Protein AF-A0A2S6QM11-F1 (afdb_monomer)

Solvent-accessible surface area (backbone atoms only — not comparable to full-atom values): 9069 Å² total; per-residue (Å²): 139,73,59,58,35,43,34,32,25,62,44,98,94,43,78,42,56,37,58,43,54,54,47,48,81,73,40,80,83,70,37,27,35,36,43,51,45,60,49,43,89,91,73,40,74,46,66,65,57,51,20,29,72,75,70,34,38,31,23,40,21,45,70,51,79,90,48,47,67,58,48,58,34,23,64,40,92,86,63,53,82,81,56,76,87,44,48,38,86,85,56,89,95,54,70,50,42,58,59,87,38,44,28,36,33,37,25,34,58,67,50,73,48,73,42,81,100,50,68,35,40,38,34,34,31,32,58,78,46,76,49,65,37,73,70,59,59,74,63,60,67,64,54,69,45,79,51,102,90,45,76,47,66,58,74,87,130

pLDDT: mean 85.59, std 17.7, range [32.97, 98.56]

Radius of gyration: 15.54 Å; Cα contacts (8 Å, |Δi|>4): 308; chains: 1; bounding box: 32×43×39 Å

Sequence (157 aa):
PRPLLWVLTEGEEGYSVAPFSFTNILSTQPPLVSIAFGLRPGQEQKGTYKALHEKGKGVLHLASEHQKDDILKSGERGSFTLNDDDLVHDVDGFPPRIHDCPVALYCTYYDTIDIKNANTHLVICKIEHIYMNEEFEKETHPLTCVGATGVVTLHSE

Mean predicted aligned error: 6.76 Å

Nearest PDB structures (foldseek):
  3bpk-assembly1_A  TM=8.723E-01  e=1.730E-10  Bacillus cereus ATCC 14579
  3fge-assembly1_A-2  TM=7.654E-01  e=1.243E-08  Shewanella frigidimarina NCIMB 400
  4r82-assembly1_B  TM=8.359E-01  e=3.026E-07  Streptomyces globisporus
  4l82-assembly1_B  TM=7.218E-01  e=2.954E-08  Rickettsia felis URRWXCal2
  4l82-assembly2_D  TM=7.177E-01  e=3.118E-08  Rickettsia felis URRWXCal2

Foldseek 3Di:
DFAKWFKWFQFPVGIATAIFRQKDFDDVVQGKIKGKWAADPPLHGDRRVVRCVPVQKMKIFDADPVCVVQNVQSNDPPSHDDDPVQFDDDDPPHGTDGPRTQKIFIWGWDDWDDDPPGRMIITMIGGPDMDGDPVVVVPDPFPWDQDPVGTDGDDDD

Structure (mmCIF, N/CA/C/O backbone):
data_AF-A0A2S6QM11-F1
#
_entry.id   AF-A0A2S6QM11-F1
#
loop_
_atom_site.group_PDB
_atom_site.id
_atom_site.type_symbol
_atom_site.label_atom_id
_atom_site.label_alt_id
_atom_site.label_comp_id
_atom_site.label_asym_id
_atom_site.label_entity_id
_atom_site.label_seq_id
_atom_site.pdbx_PDB_ins_code
_atom_site.Cartn_x
_atom_site.Cartn_y
_atom_site.Cartn_z
_atom_site.occupancy
_atom_site.B_iso_or_equiv
_atom_site.auth_seq_id
_atom_site.auth_comp_id
_atom_site.auth_asym_id
_atom_site.auth_atom_id
_atom_site.pdbx_PDB_model_num
ATOM 1 N N . PRO A 1 1 ? 13.677 -6.177 12.584 1.00 71.56 1 PRO A N 1
ATOM 2 C CA . PRO A 1 1 ? 13.302 -5.291 11.451 1.00 71.56 1 PRO A CA 1
ATOM 3 C C . PRO A 1 1 ? 11.809 -5.483 11.159 1.00 71.56 1 PRO A C 1
ATOM 5 O O . PRO A 1 1 ? 11.320 -6.584 11.398 1.00 71.56 1 PRO A O 1
ATOM 8 N N . ARG A 1 2 ? 11.083 -4.444 10.727 1.00 81.00 2 ARG A N 1
ATOM 9 C CA . ARG A 1 2 ? 9.674 -4.566 10.307 1.00 81.00 2 ARG A CA 1
ATOM 10 C C . ARG A 1 2 ? 9.608 -4.519 8.778 1.00 81.00 2 ARG A C 1
ATOM 12 O O . ARG A 1 2 ? 10.357 -3.718 8.217 1.00 81.00 2 ARG A O 1
ATOM 19 N N . PRO A 1 3 ? 8.753 -5.320 8.122 1.00 83.62 3 PRO A N 1
ATOM 20 C CA . PRO A 1 3 ? 8.490 -5.138 6.700 1.00 83.62 3 PRO A CA 1
ATOM 21 C C . PRO A 1 3 ? 7.907 -3.739 6.455 1.00 83.62 3 PRO A C 1
ATOM 23 O O . PRO A 1 3 ? 7.266 -3.162 7.338 1.00 83.62 3 PRO A O 1
ATOM 26 N N . LEU A 1 4 ? 8.155 -3.187 5.270 1.00 90.38 4 LEU A N 1
ATOM 27 C CA . LEU A 1 4 ? 7.641 -1.892 4.839 1.00 90.38 4 LEU A CA 1
ATOM 28 C C . LEU A 1 4 ? 6.993 -2.066 3.472 1.00 90.38 4 LEU A C 1
ATOM 30 O O . LEU A 1 4 ? 7.624 -2.589 2.559 1.00 90.38 4 LEU A O 1
ATOM 34 N N . LEU A 1 5 ? 5.748 -1.616 3.353 1.00 95.62 5 LEU A N 1
ATOM 35 C CA . LEU A 1 5 ? 5.058 -1.504 2.076 1.00 95.62 5 LEU A CA 1
ATOM 36 C C . LEU A 1 5 ? 4.969 -0.036 1.689 1.00 95.62 5 LEU A C 1
ATOM 38 O O . LEU A 1 5 ? 4.542 0.796 2.496 1.00 95.62 5 LEU A O 1
ATOM 42 N N . TRP A 1 6 ? 5.362 0.272 0.458 1.00 96.94 6 TRP A N 1
ATOM 43 C CA . TRP A 1 6 ? 5.190 1.594 -0.130 1.00 96.94 6 TRP A CA 1
ATOM 44 C C . TRP A 1 6 ? 3.927 1.581 -0.989 1.00 96.94 6 TRP A C 1
ATOM 46 O O . TRP A 1 6 ? 3.857 0.907 -2.015 1.00 96.94 6 TRP A O 1
ATOM 56 N N . VAL A 1 7 ? 2.870 2.218 -0.493 1.00 97.75 7 VAL A N 1
ATOM 57 C CA . VAL A 1 7 ? 1.504 1.984 -0.972 1.00 97.75 7 VAL A CA 1
ATOM 58 C C . VAL A 1 7 ? 1.061 3.146 -1.836 1.00 97.75 7 VAL A C 1
ATOM 60 O O . VAL A 1 7 ? 0.949 4.265 -1.335 1.00 97.75 7 VAL A O 1
ATOM 63 N N . LEU A 1 8 ? 0.785 2.854 -3.104 1.00 97.88 8 LEU A N 1
ATOM 64 C CA . LEU A 1 8 ? 0.231 3.778 -4.082 1.00 97.88 8 LEU A CA 1
ATOM 65 C C . LEU A 1 8 ? -1.284 3.586 -4.175 1.00 97.88 8 LEU A C 1
ATOM 67 O O . LEU A 1 8 ? -1.784 2.469 -4.316 1.00 97.88 8 LEU A O 1
ATOM 71 N N . THR A 1 9 ? -2.018 4.690 -4.107 1.00 97.12 9 THR A N 1
ATOM 72 C CA . THR A 1 9 ? -3.477 4.733 -4.255 1.00 97.12 9 THR A CA 1
ATOM 73 C C . THR A 1 9 ? -3.895 5.936 -5.087 1.00 97.12 9 THR A C 1
ATOM 75 O O . THR A 1 9 ? -3.196 6.947 -5.110 1.00 97.12 9 THR A O 1
ATOM 78 N N . GLU A 1 10 ? -5.072 5.872 -5.702 1.00 94.56 10 GLU A N 1
ATOM 79 C CA . GLU A 1 10 ? -5.714 7.031 -6.328 1.00 94.56 10 GLU A CA 1
ATOM 80 C C . GLU A 1 10 ? -6.317 7.945 -5.245 1.00 94.56 10 GLU A C 1
ATOM 82 O O . GLU A 1 10 ? -7.321 7.604 -4.618 1.00 94.56 10 GLU A O 1
ATOM 87 N N . GLY A 1 11 ? -5.664 9.077 -4.974 1.00 86.69 11 GLY A N 1
ATOM 88 C CA . GLY A 1 11 ? -6.156 10.126 -4.081 1.00 86.69 11 GLY A CA 1
ATOM 89 C C . GLY A 1 11 ? -7.046 11.146 -4.800 1.00 86.69 11 GLY A C 1
ATOM 90 O O . GLY A 1 11 ? -7.321 11.028 -5.990 1.00 86.69 11 GLY A O 1
ATOM 91 N N . GLU A 1 12 ? -7.486 12.177 -4.074 1.00 84.75 12 GLU A N 1
ATOM 92 C CA . GLU A 1 12 ? -8.382 13.223 -4.606 1.00 84.75 12 GLU A CA 1
ATOM 93 C C . GLU A 1 12 ? -7.755 14.044 -5.749 1.00 84.75 12 GLU A C 1
ATOM 95 O O . GLU A 1 12 ? -8.452 14.435 -6.679 1.00 84.75 12 GLU A O 1
ATOM 100 N N . GLU A 1 13 ? -6.442 14.283 -5.691 1.00 86.00 13 GLU A N 1
ATOM 101 C CA . GLU A 1 13 ? -5.693 15.115 -6.649 1.00 86.00 13 GLU A CA 1
ATOM 102 C C . GLU A 1 13 ? -4.842 14.281 -7.628 1.00 86.00 13 GLU A C 1
ATOM 104 O O . GLU A 1 13 ? -4.013 14.826 -8.351 1.00 86.00 13 GLU A O 1
ATOM 109 N N . GLY A 1 14 ? -5.028 12.957 -7.649 1.00 90.81 14 GLY A N 1
ATOM 110 C CA . GLY A 1 14 ? -4.221 12.021 -8.435 1.00 90.81 14 GLY A CA 1
ATOM 111 C C . GLY A 1 14 ? -3.546 10.957 -7.573 1.00 90.81 14 GLY A C 1
ATOM 112 O O . GLY A 1 14 ? -3.932 10.718 -6.425 1.00 90.81 14 GLY A O 1
ATOM 113 N N . TYR A 1 15 ? -2.544 10.275 -8.127 1.00 94.62 15 TYR A N 1
ATOM 114 C CA . TYR A 1 15 ? -1.863 9.196 -7.415 1.00 94.62 15 TYR A CA 1
ATOM 115 C C . TYR A 1 15 ? -1.055 9.720 -6.227 1.00 94.62 15 TYR A C 1
ATOM 117 O O . TYR A 1 15 ? -0.283 10.669 -6.325 1.00 94.62 15 TYR A O 1
ATOM 125 N N . SER A 1 16 ? -1.233 9.065 -5.085 1.00 93.69 16 SER A N 1
ATOM 126 C CA . SER A 1 16 ? -0.536 9.359 -3.838 1.00 93.69 16 SER A CA 1
ATOM 127 C C . SER A 1 16 ? 0.198 8.107 -3.387 1.00 93.69 16 SER A C 1
ATOM 129 O O . SER A 1 16 ? -0.384 7.020 -3.431 1.00 93.69 16 SER A O 1
ATOM 131 N N . VAL A 1 17 ? 1.412 8.260 -2.862 1.00 95.12 17 VAL A N 1
ATOM 132 C CA . VAL A 1 17 ? 2.176 7.154 -2.283 1.00 95.12 17 VAL A CA 1
ATOM 133 C C . VAL A 1 17 ? 2.620 7.476 -0.859 1.00 95.12 17 VAL A C 1
ATOM 135 O O . VAL A 1 17 ? 2.991 8.609 -0.563 1.00 95.12 17 VAL A O 1
ATOM 138 N N . ALA A 1 18 ? 2.556 6.490 0.038 1.00 95.12 18 ALA A N 1
ATOM 139 C CA . ALA A 1 18 ? 3.039 6.621 1.411 1.00 95.12 18 ALA A CA 1
ATOM 140 C C . ALA A 1 18 ? 3.558 5.281 1.973 1.00 95.12 18 ALA A C 1
ATOM 142 O O . ALA A 1 18 ? 3.061 4.216 1.594 1.00 95.12 18 ALA A O 1
ATOM 143 N N . PRO A 1 19 ? 4.550 5.296 2.883 1.00 95.56 19 PRO A N 1
ATOM 144 C CA . PRO A 1 19 ? 5.106 4.088 3.480 1.00 95.56 19 PRO A CA 1
ATOM 145 C C . PRO A 1 19 ? 4.346 3.623 4.729 1.00 95.56 19 PRO A C 1
ATOM 147 O O . PRO A 1 19 ? 3.987 4.416 5.605 1.00 95.56 19 PRO A O 1
ATOM 150 N N . PHE A 1 20 ? 4.187 2.305 4.869 1.00 95.31 20 PHE A N 1
ATOM 151 C CA . PHE A 1 20 ? 3.532 1.670 6.012 1.00 95.31 20 PHE A CA 1
ATOM 152 C C . PHE A 1 20 ? 4.336 0.473 6.514 1.00 95.31 20 PHE A C 1
ATOM 154 O O . PHE A 1 20 ? 4.592 -0.474 5.778 1.00 95.31 20 PHE A O 1
ATOM 161 N N . SER A 1 21 ? 4.716 0.504 7.796 1.00 92.56 21 SER A N 1
ATOM 162 C CA . SER A 1 21 ? 5.514 -0.564 8.428 1.00 92.56 21 SER A CA 1
ATOM 163 C C . SER A 1 21 ? 4.733 -1.453 9.400 1.00 92.56 21 SER A C 1
ATOM 165 O O . SER A 1 21 ? 5.289 -2.388 9.973 1.00 92.56 21 SER A O 1
ATOM 167 N N . PHE A 1 22 ? 3.447 -1.167 9.621 1.00 93.56 22 PHE A N 1
ATOM 168 C CA . PHE A 1 22 ? 2.552 -2.036 10.390 1.00 93.56 22 PHE A CA 1
ATOM 169 C C . PHE A 1 22 ? 1.788 -2.919 9.414 1.00 93.56 22 PHE A C 1
ATOM 171 O O . PHE A 1 22 ? 0.621 -2.680 9.115 1.00 93.56 22 PHE A O 1
ATOM 178 N N . THR A 1 23 ? 2.501 -3.891 8.858 1.00 95.19 23 THR A N 1
ATOM 179 C CA . THR A 1 23 ? 2.010 -4.736 7.775 1.00 95.19 23 THR A CA 1
ATOM 180 C C . THR A 1 23 ? 2.511 -6.165 7.918 1.00 95.19 23 THR A C 1
ATOM 182 O O . THR A 1 23 ? 3.583 -6.396 8.482 1.00 95.19 23 THR A O 1
ATOM 185 N N . ASN A 1 24 ? 1.709 -7.124 7.454 1.00 93.88 24 ASN A N 1
ATOM 186 C CA . ASN A 1 24 ? 2.084 -8.532 7.381 1.00 93.88 24 ASN A CA 1
ATOM 187 C C . ASN A 1 24 ? 1.173 -9.306 6.416 1.00 93.88 24 ASN A C 1
ATOM 189 O O . ASN A 1 24 ? 0.030 -8.899 6.184 1.00 93.88 24 ASN A O 1
ATOM 193 N N . ILE A 1 25 ? 1.653 -10.445 5.919 1.00 92.06 25 ILE A N 1
ATOM 194 C CA . ILE A 1 25 ? 0.842 -11.436 5.202 1.00 92.06 25 ILE A CA 1
ATOM 195 C C . ILE A 1 25 ? -0.134 -12.075 6.201 1.00 92.06 25 ILE A C 1
ATOM 197 O O . ILE A 1 25 ? 0.248 -12.409 7.323 1.00 92.06 25 ILE A O 1
ATOM 201 N N . LEU A 1 26 ? -1.398 -12.228 5.805 1.00 92.19 26 LEU A N 1
ATOM 202 C CA . LEU A 1 26 ? -2.457 -12.828 6.624 1.00 92.19 26 LEU A CA 1
ATOM 203 C C . LEU A 1 26 ? -2.876 -14.218 6.145 1.00 92.19 26 LEU A C 1
ATOM 205 O O . LEU A 1 26 ? -3.218 -15.067 6.963 1.00 92.19 26 LEU A O 1
ATOM 209 N N . SER A 1 27 ? -2.896 -14.444 4.834 1.00 90.31 27 SER A N 1
ATOM 210 C CA . SER A 1 27 ? -3.325 -15.709 4.237 1.00 90.31 27 SER A CA 1
ATOM 211 C C . SER A 1 27 ? -2.697 -15.880 2.859 1.00 90.31 27 SER A C 1
ATOM 213 O O . SER A 1 27 ? -2.392 -14.892 2.194 1.00 90.31 27 SER A O 1
ATOM 215 N N . THR A 1 28 ? -2.514 -17.126 2.430 1.00 85.75 28 THR A N 1
ATOM 216 C CA . THR A 1 28 ? -2.094 -17.480 1.066 1.00 85.75 28 THR A CA 1
ATOM 217 C C . THR A 1 28 ? -3.274 -17.895 0.186 1.00 85.75 28 THR A C 1
ATOM 219 O O . THR A 1 28 ? -3.180 -17.803 -1.034 1.00 85.75 28 THR A O 1
ATOM 222 N N . GLN A 1 29 ? -4.402 -18.307 0.779 1.00 83.62 29 GLN A N 1
ATOM 223 C CA . GLN A 1 29 ? -5.614 -18.683 0.051 1.00 83.62 29 GLN A CA 1
ATOM 224 C C . GLN A 1 29 ? -6.881 -18.234 0.813 1.00 83.62 29 GLN A C 1
ATOM 226 O O . GLN A 1 29 ? -7.258 -18.869 1.798 1.00 83.62 29 GLN A O 1
ATOM 231 N N . PRO A 1 30 ? -7.553 -17.141 0.393 1.00 92.31 30 PRO A N 1
ATOM 232 C CA . PRO A 1 30 ? -7.096 -16.184 -0.621 1.00 92.31 30 PRO A CA 1
ATOM 233 C C . PRO A 1 30 ? -5.804 -15.466 -0.179 1.00 92.31 30 PRO A C 1
ATOM 235 O O . PRO A 1 30 ? -5.535 -15.406 1.022 1.00 92.31 30 PRO A O 1
ATOM 238 N N . PRO A 1 31 ? -5.000 -14.927 -1.110 1.00 91.00 31 PRO A N 1
ATOM 239 C CA . PRO A 1 31 ? -3.779 -14.201 -0.774 1.00 91.00 31 PRO A CA 1
ATOM 240 C C . PRO A 1 31 ? -4.126 -12.839 -0.155 1.00 91.00 31 PRO A C 1
ATOM 242 O O . PRO A 1 31 ? -4.623 -11.941 -0.835 1.00 91.00 31 PRO A O 1
ATOM 245 N N . LEU A 1 32 ? -3.896 -12.693 1.150 1.00 97.12 32 LEU A N 1
ATOM 246 C CA . LEU A 1 32 ? -4.285 -11.519 1.933 1.00 97.12 32 LEU A CA 1
ATOM 247 C C . LEU A 1 32 ? -3.078 -10.876 2.612 1.00 97.12 32 LEU A C 1
ATOM 249 O O . LEU A 1 32 ? -2.245 -11.560 3.210 1.00 97.12 32 LEU A O 1
ATOM 253 N N . VAL A 1 33 ? -3.050 -9.547 2.608 1.00 96.94 33 VAL A N 1
ATOM 254 C CA . VAL A 1 33 ? -2.073 -8.714 3.314 1.00 96.94 33 VAL A CA 1
ATOM 255 C C . VAL A 1 33 ? -2.797 -7.702 4.191 1.00 96.94 33 VAL A C 1
ATOM 257 O O . VAL A 1 33 ? -3.862 -7.197 3.845 1.00 96.94 33 VAL A O 1
ATOM 260 N N . SER A 1 34 ? -2.222 -7.417 5.351 1.00 97.19 34 SER A N 1
ATOM 261 C CA . SER A 1 34 ? -2.736 -6.423 6.288 1.00 97.19 34 SER A CA 1
ATOM 262 C C . SER A 1 34 ? -1.905 -5.154 6.285 1.00 97.19 34 SER A C 1
ATOM 264 O O . SER A 1 34 ? -0.680 -5.209 6.166 1.00 97.19 34 SER A O 1
ATOM 266 N N . ILE A 1 35 ? -2.565 -4.016 6.482 1.00 97.88 35 ILE A N 1
ATOM 267 C CA . ILE A 1 35 ? -1.933 -2.723 6.735 1.00 97.88 35 ILE A CA 1
ATOM 268 C C . ILE A 1 35 ? -2.715 -2.024 7.845 1.00 97.88 35 ILE A C 1
ATOM 270 O O . ILE A 1 35 ? -3.914 -1.784 7.719 1.00 97.88 35 ILE A O 1
ATOM 274 N N . ALA A 1 36 ? -2.042 -1.689 8.942 1.00 95.94 36 ALA A N 1
ATOM 275 C CA . ALA A 1 36 ? -2.650 -0.940 10.031 1.00 95.94 36 ALA A CA 1
ATOM 276 C C . ALA A 1 36 ? -2.423 0.566 9.848 1.00 95.94 36 ALA A C 1
ATOM 278 O O . ALA A 1 36 ? -1.288 1.053 9.807 1.00 95.94 36 ALA A O 1
ATOM 279 N N . PHE A 1 37 ? -3.518 1.317 9.787 1.00 95.25 37 PHE A N 1
ATOM 280 C CA . PHE A 1 37 ? -3.523 2.766 9.650 1.00 95.25 37 PHE A CA 1
ATOM 281 C C . PHE A 1 37 ? -3.828 3.419 10.993 1.00 95.25 37 PHE A C 1
ATOM 283 O O . PHE A 1 37 ? -4.956 3.369 11.479 1.00 95.25 37 PHE 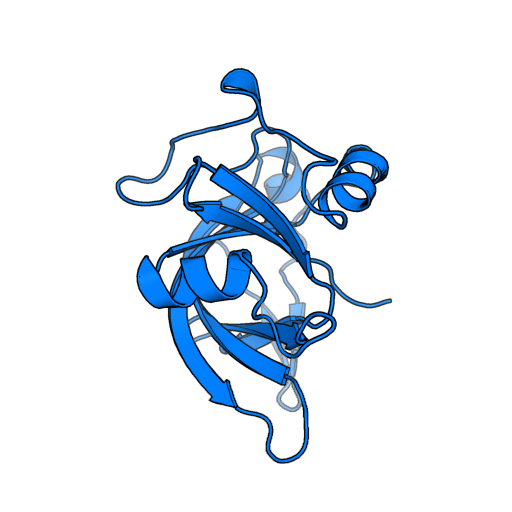A O 1
ATOM 290 N N . GLY A 1 38 ? -2.823 4.067 11.580 1.00 90.75 38 GLY A N 1
ATOM 291 C CA . GLY A 1 38 ? -3.042 4.984 12.696 1.00 90.75 38 GLY A CA 1
ATOM 292 C C . GLY A 1 38 ? -3.709 6.284 12.235 1.00 90.75 38 GLY A C 1
ATOM 293 O O . GLY A 1 38 ? -3.426 6.769 11.132 1.00 90.75 38 GLY A O 1
ATOM 294 N N . LEU A 1 39 ? -4.552 6.865 13.090 1.00 85.00 39 LEU A N 1
ATOM 295 C CA . LEU A 1 39 ? -5.122 8.194 12.858 1.00 85.00 39 LEU A CA 1
ATOM 296 C C . LEU A 1 39 ? -4.055 9.290 12.976 1.00 85.00 39 LEU A C 1
ATOM 298 O O . LEU A 1 39 ? -3.089 9.183 13.735 1.00 85.00 39 LEU A O 1
ATOM 302 N N . ARG A 1 40 ? -4.250 10.370 12.223 1.00 80.12 40 ARG A N 1
ATOM 303 C CA . ARG A 1 40 ? -3.487 11.614 12.358 1.00 80.12 40 ARG A CA 1
ATOM 304 C C . ARG A 1 40 ? -3.962 12.413 13.586 1.00 80.12 40 ARG A C 1
ATOM 306 O O . ARG A 1 40 ? -5.018 12.105 14.155 1.00 80.12 40 ARG A O 1
ATOM 313 N N . PRO A 1 41 ? -3.212 13.452 14.011 1.00 77.12 41 PRO A N 1
ATOM 314 C CA . PRO A 1 41 ? -3.693 14.399 15.015 1.00 77.12 41 PRO A CA 1
ATOM 315 C C . PRO A 1 41 ? -5.100 14.907 14.673 1.00 77.12 41 PRO A C 1
ATOM 317 O O . PRO A 1 41 ? -5.400 15.177 13.515 1.00 77.12 41 PRO A O 1
ATOM 320 N N . GLY A 1 42 ? -5.977 14.997 15.675 1.00 79.62 42 GLY A N 1
ATOM 321 C CA . GLY A 1 42 ? -7.374 15.392 15.459 1.00 79.62 42 GLY A CA 1
ATOM 322 C C . GLY A 1 42 ? -8.294 14.285 14.926 1.00 79.62 42 GLY A C 1
ATOM 323 O O . GLY A 1 42 ? -9.390 14.599 14.484 1.00 79.62 42 GLY A O 1
ATOM 324 N N . GLN A 1 43 ? -7.881 13.010 14.993 1.00 79.19 43 GLN A N 1
ATOM 325 C CA . GLN A 1 43 ? -8.666 11.844 14.539 1.00 79.19 43 GLN A CA 1
ATOM 326 C C . GLN A 1 43 ? -8.881 11.780 13.013 1.00 79.19 43 GLN A C 1
ATOM 328 O O . GLN A 1 43 ? -9.748 11.053 12.535 1.00 79.19 43 GLN A O 1
ATOM 333 N N . GLU A 1 44 ? -8.078 12.503 12.227 1.00 86.75 44 GLU A N 1
ATOM 334 C CA . GLU A 1 44 ? -8.167 12.463 10.764 1.00 86.75 44 GLU A CA 1
ATOM 335 C C . GLU A 1 44 ? -7.641 11.116 10.226 1.00 86.75 44 GLU A C 1
ATOM 337 O O . GLU A 1 44 ? -6.551 10.650 10.576 1.00 86.75 44 GLU A O 1
ATOM 342 N N . GLN A 1 45 ? -8.409 10.489 9.335 1.00 89.31 45 GLN A N 1
ATOM 343 C CA . GLN A 1 45 ? -7.984 9.291 8.613 1.00 89.31 45 GLN A CA 1
ATOM 344 C C . GLN A 1 45 ? -6.874 9.612 7.602 1.00 89.31 45 GLN A C 1
ATOM 346 O O . GLN A 1 45 ? -6.865 10.666 6.964 1.00 89.31 45 GLN A O 1
ATOM 351 N N . LYS A 1 46 ? -5.941 8.674 7.409 1.00 90.50 46 LYS A N 1
ATOM 352 C CA . LYS A 1 46 ? -4.901 8.805 6.379 1.00 90.50 46 LYS A CA 1
ATOM 353 C C . LYS A 1 46 ? -5.516 8.745 4.975 1.00 90.50 46 LYS A C 1
ATOM 355 O O . LYS A 1 46 ? -6.412 7.945 4.734 1.00 90.50 46 LYS A O 1
ATOM 360 N N . GLY A 1 47 ? -4.980 9.535 4.040 1.00 92.88 47 GLY A N 1
ATOM 361 C CA . GLY A 1 47 ? -5.449 9.564 2.646 1.00 92.88 47 GLY A CA 1
ATOM 362 C C . GLY A 1 47 ? -5.436 8.186 1.979 1.00 92.88 47 GLY A C 1
ATOM 363 O O . GLY A 1 47 ? -6.437 7.789 1.402 1.00 92.88 47 GLY A O 1
ATOM 364 N N . THR A 1 48 ? -4.365 7.408 2.172 1.00 95.19 48 THR A N 1
ATOM 365 C CA . THR A 1 48 ? -4.257 6.033 1.654 1.00 95.19 48 THR A CA 1
ATOM 366 C C . THR A 1 48 ? -5.364 5.115 2.176 1.00 95.19 48 THR A C 1
ATOM 368 O O . THR A 1 48 ? -5.886 4.302 1.424 1.00 95.19 48 THR A O 1
ATOM 371 N N . TYR A 1 49 ? -5.759 5.261 3.448 1.00 95.56 49 TYR A N 1
ATOM 372 C CA . TYR A 1 49 ? -6.875 4.496 4.014 1.00 95.56 49 TYR A CA 1
ATOM 373 C C . TYR A 1 49 ? -8.190 4.861 3.317 1.00 95.56 49 TYR A C 1
ATOM 375 O O . TYR A 1 49 ? -8.906 3.971 2.869 1.00 95.56 49 TYR A O 1
ATOM 383 N N . LYS A 1 50 ? -8.481 6.164 3.191 1.00 95.12 50 LYS A N 1
ATOM 384 C CA . LYS A 1 50 ? -9.700 6.644 2.525 1.00 95.12 50 LYS A CA 1
ATOM 385 C C . LYS A 1 50 ? -9.763 6.157 1.081 1.00 95.12 50 LYS A C 1
ATOM 387 O O . LYS A 1 50 ? -10.762 5.578 0.684 1.00 95.12 50 LYS A O 1
ATOM 392 N N . ALA A 1 51 ? -8.663 6.295 0.343 1.00 96.19 51 ALA A N 1
ATOM 393 C CA . ALA A 1 51 ? -8.571 5.853 -1.041 1.00 96.19 51 ALA A CA 1
ATOM 394 C C . ALA A 1 51 ? -8.798 4.341 -1.184 1.00 96.19 51 ALA A C 1
ATOM 396 O O . ALA A 1 51 ? -9.594 3.924 -2.020 1.00 96.19 51 ALA A O 1
ATOM 397 N N . LEU A 1 52 ? -8.178 3.509 -0.338 1.00 97.12 52 LEU A N 1
ATOM 398 C CA . LEU A 1 52 ? -8.433 2.063 -0.348 1.00 97.12 52 LEU A CA 1
ATOM 399 C C . LEU A 1 52 ? -9.897 1.740 -0.038 1.00 97.12 52 LEU A C 1
ATOM 401 O O . LEU A 1 52 ? -10.470 0.875 -0.690 1.00 97.12 52 LEU A O 1
ATOM 405 N N . HIS A 1 53 ? -10.503 2.428 0.928 1.00 94.94 53 HIS A N 1
ATOM 406 C CA . HIS A 1 53 ? -11.889 2.191 1.321 1.00 94.94 53 HIS A CA 1
ATOM 407 C C . HIS A 1 53 ? -12.898 2.637 0.248 1.00 94.94 53 HIS A C 1
ATOM 409 O O . HIS A 1 53 ? -13.868 1.935 -0.014 1.00 94.94 53 HIS A O 1
ATOM 415 N N . GLU A 1 54 ? -12.665 3.785 -0.391 1.00 95.62 54 GLU A N 1
ATOM 416 C CA . GLU A 1 54 ? -13.589 4.397 -1.353 1.00 95.62 54 GLU A CA 1
ATOM 417 C C . GLU A 1 54 ? -13.405 3.867 -2.780 1.00 95.62 54 GLU A C 1
ATOM 419 O O . GLU A 1 54 ? -14.382 3.605 -3.479 1.00 95.62 54 GLU A O 1
ATOM 424 N N . LYS A 1 55 ? -12.153 3.712 -3.228 1.00 96.50 55 LYS A N 1
ATOM 425 C CA . LYS A 1 55 ? -11.806 3.269 -4.590 1.00 96.50 55 LYS A CA 1
ATOM 426 C C . LYS A 1 55 ? -11.603 1.761 -4.679 1.00 96.50 55 LYS A C 1
ATOM 428 O O . LYS A 1 55 ? -11.643 1.194 -5.768 1.00 96.50 55 LYS A O 1
ATOM 433 N N . GLY A 1 56 ? -11.360 1.103 -3.547 1.00 97.31 56 GLY A N 1
ATOM 434 C CA . GLY A 1 56 ? -11.252 -0.348 -3.468 1.00 97.31 56 GLY A CA 1
ATOM 435 C C . GLY A 1 56 ? -9.980 -0.935 -4.075 1.00 97.31 56 GLY A C 1
ATOM 436 O O . GLY A 1 56 ? -9.894 -2.157 -4.153 1.00 97.31 56 GLY A O 1
ATOM 437 N N . LYS A 1 57 ? -9.010 -0.122 -4.518 1.00 98.12 57 LYS A N 1
ATOM 438 C CA . LYS A 1 57 ? -7.784 -0.588 -5.189 1.00 98.12 57 LYS A CA 1
ATOM 439 C C . LYS A 1 57 ? -6.546 0.193 -4.763 1.00 98.12 57 LYS A C 1
ATOM 441 O O . LYS A 1 57 ? -6.615 1.388 -4.484 1.00 98.12 57 LYS A O 1
ATOM 446 N N . GLY A 1 58 ? -5.406 -0.488 -4.762 1.00 98.25 58 GLY A N 1
ATOM 447 C CA . GLY A 1 58 ? -4.091 0.100 -4.528 1.00 98.25 58 GLY A CA 1
ATOM 448 C C . GLY A 1 58 ? -2.972 -0.843 -4.954 1.00 98.25 58 GLY A C 1
ATOM 449 O O . GLY A 1 58 ? -3.204 -2.035 -5.155 1.00 98.25 58 GLY A O 1
ATOM 450 N N . VAL A 1 59 ? -1.760 -0.307 -5.075 1.00 98.56 59 VAL A N 1
ATOM 451 C CA . VAL A 1 59 ? -0.560 -1.077 -5.420 1.00 98.56 59 VAL A CA 1
ATOM 452 C C . VAL A 1 59 ? 0.452 -0.962 -4.287 1.00 98.56 59 VAL A C 1
ATOM 454 O O . VAL A 1 59 ? 0.814 0.135 -3.862 1.00 98.56 59 VAL A O 1
ATOM 457 N N . LEU A 1 60 ? 0.867 -2.102 -3.741 1.00 97.88 60 LEU A N 1
ATOM 458 C CA . LEU A 1 60 ? 1.723 -2.190 -2.563 1.00 97.88 60 LEU A CA 1
ATOM 459 C C . LEU A 1 60 ? 3.101 -2.656 -3.025 1.00 97.88 60 LEU A C 1
ATOM 461 O O . LEU A 1 60 ? 3.231 -3.759 -3.551 1.00 97.88 60 LEU A O 1
ATOM 465 N N . HIS A 1 61 ? 4.124 -1.838 -2.817 1.00 96.81 61 HIS A N 1
ATOM 466 C CA . HIS A 1 61 ? 5.458 -2.112 -3.337 1.00 96.81 61 HIS A CA 1
ATOM 467 C C . HIS A 1 61 ? 6.404 -2.596 -2.244 1.00 96.81 61 HIS A C 1
ATOM 469 O O . HIS A 1 61 ? 6.399 -2.063 -1.126 1.00 96.81 61 HIS A O 1
ATOM 475 N N . LEU A 1 62 ? 7.258 -3.558 -2.600 1.00 91.94 62 LEU A N 1
ATOM 476 C CA . LEU A 1 62 ? 8.519 -3.786 -1.900 1.00 91.94 62 LEU A CA 1
ATOM 477 C C . LEU A 1 62 ? 9.571 -2.970 -2.639 1.00 91.94 62 LEU A C 1
ATOM 479 O O . LEU A 1 62 ? 9.870 -3.246 -3.796 1.00 91.94 62 LEU A O 1
ATOM 483 N N . ALA A 1 63 ? 10.067 -1.932 -1.980 1.00 87.81 63 ALA A N 1
ATOM 484 C CA . ALA A 1 63 ? 11.015 -0.995 -2.556 1.00 87.81 63 ALA A CA 1
ATOM 485 C C . ALA A 1 63 ? 12.466 -1.407 -2.264 1.00 87.81 63 ALA A C 1
ATOM 487 O O . ALA A 1 63 ? 12.745 -2.101 -1.282 1.00 87.81 63 ALA A O 1
ATOM 488 N N . SER A 1 64 ? 13.386 -0.936 -3.100 1.00 86.00 64 SER A N 1
ATOM 489 C CA . SER A 1 64 ? 14.825 -1.178 -2.960 1.00 86.00 64 SER A CA 1
ATOM 490 C C . SER A 1 64 ? 15.512 -0.101 -2.116 1.00 86.00 64 SER A C 1
ATOM 492 O O . SER A 1 64 ? 14.991 0.999 -1.936 1.00 86.00 64 SER A O 1
ATOM 494 N N . GLU A 1 65 ? 16.723 -0.385 -1.619 1.00 84.00 65 GLU A N 1
ATOM 495 C CA . GLU A 1 65 ? 17.477 0.544 -0.758 1.00 84.00 65 GLU A CA 1
ATOM 496 C C . GLU A 1 65 ? 17.717 1.915 -1.411 1.00 84.00 65 GLU A C 1
ATOM 498 O O . GLU A 1 65 ? 17.658 2.938 -0.730 1.00 84.00 65 GLU A O 1
ATOM 503 N N . HIS A 1 66 ? 17.915 1.959 -2.731 1.00 86.56 66 HIS A N 1
ATOM 504 C CA . HIS A 1 66 ? 18.128 3.212 -3.457 1.00 86.56 66 HIS A CA 1
ATOM 505 C C . HIS A 1 66 ? 16.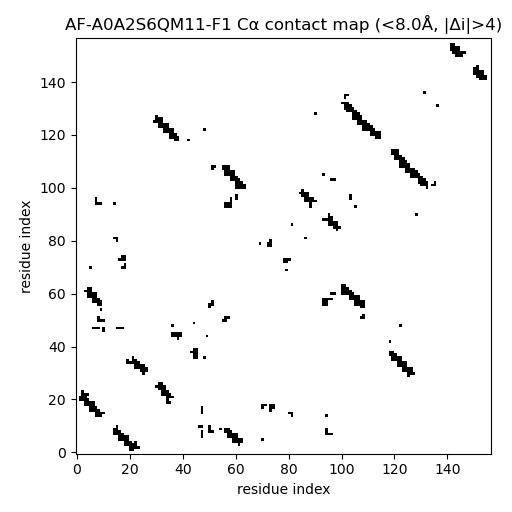914 4.163 -3.406 1.00 86.56 66 HIS A C 1
ATOM 507 O O . HIS A 1 66 ? 17.090 5.366 -3.554 1.00 86.56 66 HIS A O 1
ATOM 513 N N . GLN A 1 67 ? 15.705 3.655 -3.126 1.00 89.69 67 GLN A N 1
ATOM 514 C CA . GLN A 1 67 ? 14.470 4.448 -3.013 1.00 89.69 67 GLN A CA 1
ATOM 515 C C . GLN A 1 67 ? 14.242 4.986 -1.587 1.00 89.69 67 GLN A C 1
ATOM 517 O O . GLN A 1 67 ? 13.221 5.611 -1.303 1.00 89.69 67 GLN A O 1
ATOM 522 N N . LYS A 1 68 ? 15.172 4.743 -0.651 1.00 89.00 68 LYS A N 1
ATOM 523 C CA . LYS A 1 68 ? 15.022 5.083 0.774 1.00 89.00 68 LYS A CA 1
ATOM 524 C C . LYS A 1 68 ? 14.660 6.547 1.019 1.00 89.00 68 LYS A C 1
ATOM 526 O O . LYS A 1 68 ? 13.800 6.819 1.855 1.00 89.00 68 LYS A O 1
ATOM 531 N N . ASP A 1 69 ? 15.309 7.480 0.332 1.00 90.69 69 ASP A N 1
ATOM 532 C CA . ASP A 1 69 ? 15.078 8.908 0.566 1.00 90.69 69 ASP A CA 1
ATOM 533 C C . ASP A 1 69 ? 13.676 9.335 0.112 1.00 90.69 69 ASP A C 1
ATOM 535 O O . ASP A 1 69 ? 13.023 10.137 0.780 1.00 90.69 69 ASP A O 1
ATOM 539 N N . ASP A 1 70 ? 13.167 8.738 -0.960 1.00 93.12 70 ASP A N 1
ATOM 540 C CA . ASP A 1 70 ? 11.829 9.004 -1.493 1.00 93.12 70 ASP A CA 1
ATOM 541 C C . ASP A 1 70 ? 10.735 8.356 -0.640 1.00 93.12 70 ASP A C 1
ATOM 543 O O . ASP A 1 70 ? 9.710 8.974 -0.330 1.00 93.12 70 ASP A O 1
ATOM 547 N N . ILE A 1 71 ? 10.999 7.153 -0.128 1.00 91.50 71 ILE A N 1
ATOM 548 C CA . ILE A 1 71 ? 10.175 6.508 0.900 1.00 91.50 71 ILE A CA 1
ATOM 549 C C . ILE A 1 71 ? 10.072 7.411 2.135 1.00 91.50 71 ILE A C 1
ATOM 551 O O . ILE A 1 71 ? 8.978 7.612 2.660 1.00 91.50 71 ILE A O 1
ATOM 555 N N . LEU A 1 72 ? 11.183 7.987 2.605 1.00 90.19 72 LEU A N 1
ATOM 556 C CA . LEU A 1 72 ? 11.168 8.880 3.767 1.00 90.19 72 LEU A CA 1
ATOM 557 C C . LEU A 1 72 ? 10.371 10.162 3.493 1.00 90.19 72 LEU A C 1
ATOM 559 O O . LEU A 1 72 ? 9.526 10.527 4.312 1.00 90.19 72 LEU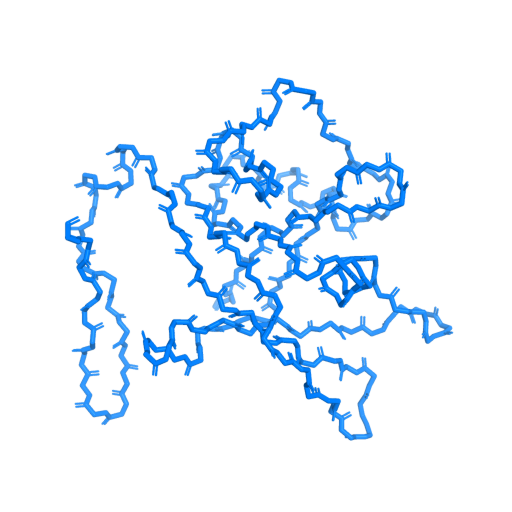 A O 1
ATOM 563 N N . LYS A 1 73 ? 10.583 10.808 2.340 1.00 92.25 73 LYS A N 1
ATOM 564 C CA . LYS A 1 73 ? 9.846 12.021 1.937 1.00 92.25 73 LYS A CA 1
ATOM 565 C C . LYS A 1 73 ? 8.345 11.769 1.806 1.00 92.25 73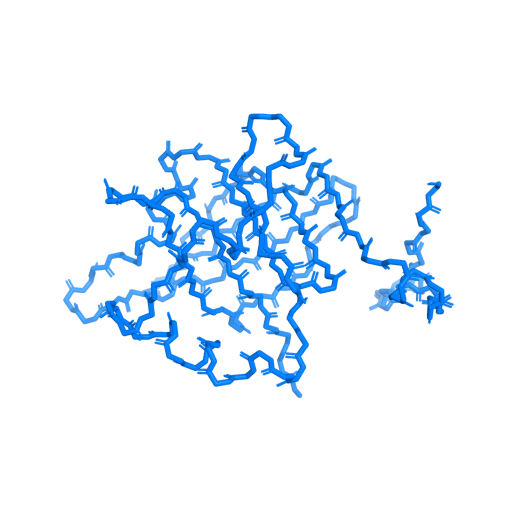 LYS A C 1
ATOM 567 O O . LYS A 1 73 ? 7.546 12.561 2.294 1.00 92.25 73 LYS A O 1
ATOM 572 N N . SER A 1 74 ? 7.948 10.644 1.212 1.00 91.94 74 SER A N 1
ATOM 573 C CA . SER A 1 74 ? 6.533 10.288 1.013 1.00 91.94 74 SER A CA 1
ATOM 574 C C . SER A 1 74 ? 5.775 9.960 2.308 1.00 91.94 74 SER A C 1
ATOM 576 O O . SER A 1 74 ? 4.547 9.873 2.312 1.00 91.94 74 SER A O 1
ATOM 578 N N . GLY A 1 75 ? 6.474 9.824 3.440 1.00 87.62 75 GLY A N 1
ATOM 579 C CA . GLY A 1 75 ? 5.854 9.751 4.766 1.00 87.62 75 GLY A CA 1
ATOM 580 C C . GLY A 1 75 ? 5.191 11.057 5.218 1.00 87.62 75 GLY A C 1
ATOM 581 O O . GLY A 1 75 ? 4.295 11.025 6.069 1.00 87.62 75 GLY A O 1
ATOM 582 N N . GLU A 1 76 ? 5.600 12.190 4.647 1.00 85.75 76 GLU A N 1
ATOM 583 C CA . GLU A 1 76 ? 5.075 13.516 4.951 1.00 85.75 76 GLU A CA 1
ATOM 584 C C . GLU A 1 76 ? 4.152 14.012 3.826 1.00 85.75 76 GLU A C 1
ATOM 586 O O . GLU A 1 76 ? 4.451 13.915 2.636 1.00 85.75 76 GLU A O 1
ATOM 591 N N . ARG A 1 77 ? 2.978 14.532 4.205 1.00 79.25 77 ARG A N 1
ATOM 592 C CA . ARG A 1 77 ? 1.950 14.954 3.245 1.00 79.25 77 ARG A CA 1
ATOM 593 C C . ARG A 1 77 ? 2.469 16.119 2.398 1.00 79.25 77 ARG A C 1
ATOM 595 O O . ARG A 1 77 ? 2.761 17.1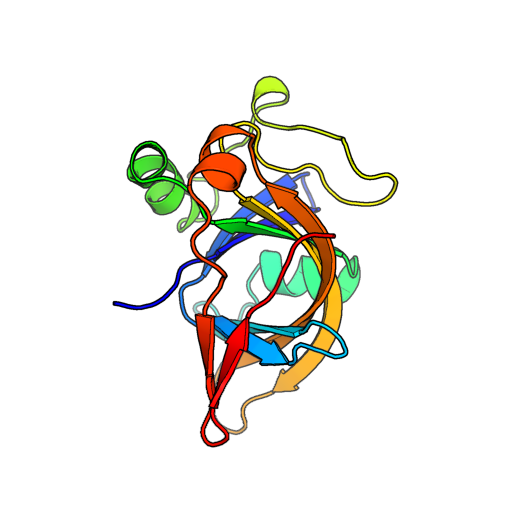74 2.943 1.00 79.25 77 ARG A O 1
ATOM 602 N N . GLY A 1 78 ? 2.477 15.941 1.078 1.00 80.56 78 GLY A N 1
ATOM 603 C CA . GLY A 1 78 ? 2.872 16.977 0.117 1.00 80.56 78 GLY A CA 1
ATOM 604 C C . GLY A 1 78 ? 4.384 17.118 -0.086 1.00 80.56 78 GLY A C 1
ATOM 605 O O . GLY A 1 78 ? 4.797 17.912 -0.922 1.00 80.56 78 GLY A O 1
ATOM 606 N N . SER A 1 79 ? 5.206 16.340 0.624 1.00 81.12 79 SER A N 1
ATOM 607 C CA . SER A 1 79 ? 6.674 16.384 0.510 1.00 81.12 79 SER A CA 1
ATOM 608 C C . SER A 1 79 ? 7.231 15.476 -0.595 1.00 81.12 79 SER A C 1
ATOM 610 O O . SER A 1 79 ? 8.440 15.439 -0.817 1.00 81.12 79 SER A O 1
ATOM 612 N N . PHE A 1 80 ? 6.365 14.728 -1.283 1.00 86.25 80 PHE A N 1
ATOM 613 C CA . PHE A 1 80 ? 6.727 13.822 -2.368 1.00 86.25 80 PHE A CA 1
ATOM 614 C C . PHE A 1 80 ? 5.663 13.859 -3.465 1.00 86.25 80 PHE A C 1
ATOM 616 O O . PHE A 1 80 ? 4.469 13.918 -3.170 1.00 86.25 80 PHE A O 1
ATOM 623 N N . THR A 1 81 ? 6.096 13.847 -4.723 1.00 86.44 81 THR A N 1
ATOM 624 C CA . THR A 1 81 ? 5.233 13.850 -5.911 1.00 86.44 81 THR A CA 1
ATOM 625 C C . THR A 1 81 ? 5.781 12.829 -6.896 1.00 86.44 81 THR A C 1
ATOM 627 O O . THR A 1 81 ? 6.995 12.733 -7.051 1.00 86.44 81 THR A O 1
ATOM 630 N N . LEU A 1 82 ? 4.885 12.071 -7.521 1.00 88.75 82 LEU A N 1
ATOM 631 C CA . LEU A 1 82 ? 5.207 11.156 -8.613 1.00 88.75 82 LEU A CA 1
ATOM 632 C C . LEU A 1 82 ? 5.000 11.893 -9.936 1.00 88.75 82 LEU A C 1
ATOM 634 O O . LEU A 1 82 ? 3.993 12.584 -10.095 1.00 88.75 82 LEU A O 1
ATOM 638 N N . ASN A 1 83 ? 5.938 11.742 -10.861 1.00 90.19 83 ASN A N 1
ATOM 639 C CA . ASN A 1 83 ? 5.800 12.194 -12.240 1.00 90.19 83 ASN A CA 1
ATOM 640 C C . ASN A 1 83 ? 5.264 11.049 -13.106 1.00 90.19 83 ASN A C 1
ATOM 642 O O . ASN A 1 83 ? 5.329 9.885 -12.717 1.00 90.19 83 ASN A O 1
ATOM 646 N N . ASP A 1 84 ? 4.784 11.367 -14.307 1.00 88.69 84 ASP A N 1
ATOM 647 C CA . ASP A 1 84 ? 4.274 10.349 -15.235 1.00 88.69 84 ASP A CA 1
ATOM 648 C C . ASP A 1 84 ? 5.349 9.311 -15.609 1.00 88.6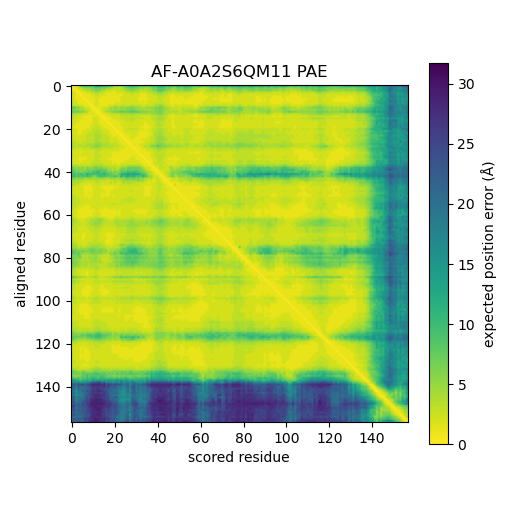9 84 ASP A C 1
ATOM 650 O O . ASP A 1 84 ? 5.039 8.129 -15.729 1.00 88.69 84 ASP A O 1
ATOM 654 N N . ASP A 1 85 ? 6.618 9.727 -15.704 1.00 92.56 85 ASP A N 1
ATOM 655 C CA . ASP A 1 85 ? 7.753 8.835 -15.988 1.00 92.56 85 ASP A CA 1
ATOM 656 C C . ASP A 1 85 ? 8.056 7.854 -14.834 1.00 92.56 85 ASP A C 1
ATOM 658 O O . ASP A 1 85 ? 8.697 6.826 -15.050 1.00 92.56 85 ASP A O 1
ATOM 662 N N . ASP A 1 86 ? 7.572 8.133 -13.617 1.00 94.00 86 ASP A N 1
ATOM 663 C CA . ASP A 1 86 ? 7.746 7.258 -12.451 1.00 94.00 86 ASP A CA 1
ATOM 664 C C . ASP A 1 86 ? 6.715 6.113 -12.426 1.00 94.00 86 ASP A C 1
ATOM 666 O O . ASP A 1 86 ? 6.787 5.228 -11.566 1.00 94.00 86 ASP A O 1
ATOM 670 N N . LEU A 1 87 ? 5.728 6.130 -13.331 1.00 96.88 87 LEU A N 1
ATOM 671 C CA . LEU A 1 87 ? 4.532 5.294 -13.279 1.00 96.88 87 LEU A CA 1
ATOM 672 C C . LEU A 1 87 ? 4.436 4.338 -14.468 1.00 96.88 87 LEU A C 1
ATOM 674 O O . LEU A 1 87 ? 4.634 4.706 -15.622 1.00 96.88 87 LEU A O 1
ATOM 678 N N . VAL A 1 88 ? 4.047 3.093 -14.187 1.00 97.69 88 VAL A N 1
ATOM 679 C CA . VAL A 1 88 ? 3.817 2.069 -15.212 1.00 97.69 88 VAL A CA 1
ATOM 680 C C . VAL A 1 88 ? 2.404 1.512 -15.092 1.00 97.69 88 VAL A C 1
ATOM 682 O O . VAL A 1 88 ? 2.020 0.979 -14.050 1.00 97.69 88 VAL A O 1
ATOM 685 N N . HIS A 1 89 ? 1.643 1.622 -16.181 1.00 96.94 89 HIS A N 1
ATOM 686 C CA . HIS A 1 89 ? 0.299 1.066 -16.331 1.00 96.94 89 HIS A CA 1
ATOM 687 C C . HIS A 1 89 ? 0.355 -0.264 -17.086 1.00 96.94 89 HIS A C 1
ATOM 689 O O . HIS A 1 89 ? 0.297 -0.295 -18.313 1.00 96.94 89 HIS A O 1
ATOM 695 N N . ASP A 1 90 ? 0.486 -1.360 -16.351 1.00 94.75 90 ASP A N 1
ATOM 696 C CA . ASP A 1 90 ? 0.648 -2.717 -16.887 1.00 94.75 90 ASP A CA 1
ATOM 697 C C . ASP A 1 90 ? -0.485 -3.683 -16.496 1.00 94.75 90 ASP A C 1
ATOM 699 O O . ASP A 1 90 ? -0.608 -4.747 -17.102 1.00 94.75 90 ASP A O 1
ATOM 703 N N . VAL A 1 91 ? -1.348 -3.314 -15.540 1.00 96.19 91 VAL A N 1
ATOM 704 C CA . VAL A 1 91 ? -2.530 -4.098 -15.146 1.00 96.19 91 VAL A CA 1
ATOM 705 C C . VAL A 1 91 ? -3.808 -3.283 -15.332 1.00 96.19 91 VAL A C 1
ATOM 707 O O . VAL A 1 91 ? -4.060 -2.300 -14.630 1.00 96.19 91 VAL A O 1
ATOM 710 N N . ASP A 1 92 ? -4.657 -3.736 -16.255 1.00 95.56 92 ASP A N 1
ATOM 711 C CA . ASP A 1 92 ? -5.910 -3.063 -16.589 1.00 95.56 92 ASP A CA 1
ATOM 712 C C . ASP A 1 92 ? -6.839 -2.910 -15.378 1.00 95.56 92 ASP A C 1
ATOM 714 O O . ASP A 1 92 ? -7.140 -3.845 -14.630 1.00 95.56 92 ASP A O 1
ATOM 718 N N . GLY A 1 93 ? -7.342 -1.689 -15.204 1.00 95.31 93 GLY A N 1
ATOM 719 C CA . GLY A 1 93 ? -8.272 -1.346 -14.136 1.00 95.31 93 GLY A CA 1
ATOM 720 C C . GLY A 1 93 ? -7.638 -1.211 -12.750 1.00 95.31 93 GLY A C 1
ATOM 721 O O . GLY A 1 93 ? -8.391 -1.012 -11.795 1.00 95.31 93 GLY A O 1
ATOM 722 N N . PHE A 1 94 ? -6.316 -1.304 -12.606 1.00 97.75 94 PHE A N 1
ATOM 723 C CA . PHE A 1 94 ? -5.605 -0.970 -11.370 1.00 97.75 94 PHE A CA 1
ATOM 724 C C . PHE A 1 94 ? -4.845 0.361 -11.494 1.00 97.75 94 PHE A C 1
ATOM 726 O O . PHE A 1 94 ? -4.540 0.795 -12.607 1.00 97.75 94 PHE A O 1
ATOM 733 N N . PRO A 1 95 ? -4.528 1.023 -10.361 1.00 97.25 95 PRO A N 1
ATOM 734 C CA . PRO A 1 95 ? -3.536 2.093 -10.347 1.00 97.25 95 PRO A CA 1
ATOM 735 C C . PRO A 1 95 ? -2.181 1.597 -10.891 1.00 97.25 95 PRO A C 1
ATOM 737 O O . PRO A 1 95 ? -1.916 0.393 -10.845 1.00 97.25 95 PRO A O 1
ATOM 740 N N . PRO A 1 96 ? -1.313 2.500 -11.373 1.00 97.81 96 PRO A N 1
ATOM 741 C CA . PRO A 1 96 ? 0.009 2.131 -11.852 1.00 97.81 96 PRO A CA 1
ATOM 742 C C . PRO A 1 96 ? 0.904 1.660 -10.706 1.00 97.81 96 PRO A C 1
ATOM 744 O O . PRO A 1 96 ? 0.705 2.027 -9.542 1.00 97.81 96 PRO A O 1
ATOM 747 N N . ARG A 1 97 ? 1.939 0.894 -11.047 1.00 97.62 97 ARG A N 1
ATOM 748 C CA . ARG A 1 97 ? 3.069 0.660 -10.143 1.00 97.62 97 ARG A CA 1
ATOM 749 C C . ARG A 1 97 ? 4.132 1.743 -10.308 1.00 97.62 97 ARG A C 1
ATOM 751 O O . ARG A 1 97 ? 4.200 2.405 -11.342 1.00 97.62 97 ARG A O 1
ATOM 758 N N . ILE A 1 98 ? 5.002 1.865 -9.311 1.00 96.88 98 ILE A N 1
ATOM 759 C CA . ILE A 1 98 ? 6.225 2.667 -9.408 1.00 96.88 98 ILE A CA 1
ATOM 760 C C . ILE A 1 98 ? 7.238 1.908 -10.272 1.00 96.88 98 ILE A C 1
ATOM 762 O O . ILE A 1 98 ? 7.495 0.723 -10.032 1.00 96.88 98 ILE A O 1
ATOM 766 N N . HIS A 1 99 ? 7.797 2.585 -11.277 1.00 94.94 99 HIS A N 1
ATOM 767 C CA . HIS A 1 99 ? 8.665 1.993 -12.297 1.00 94.94 99 HIS A CA 1
ATOM 768 C C . HIS A 1 99 ? 9.840 1.208 -11.690 1.00 94.94 99 HIS A C 1
ATOM 770 O O . HIS A 1 99 ? 10.025 0.034 -12.019 1.00 94.94 99 HIS A O 1
ATOM 776 N N . ASP A 1 100 ? 10.568 1.822 -10.753 1.00 92.12 100 ASP A N 1
ATOM 777 C CA . ASP A 1 100 ? 11.818 1.284 -10.194 1.00 92.12 100 ASP A CA 1
ATOM 778 C C . ASP A 1 100 ? 11.628 0.313 -9.014 1.00 92.12 100 ASP A C 1
ATOM 780 O O . ASP A 1 100 ? 12.602 -0.189 -8.447 1.00 92.12 100 ASP A O 1
ATOM 784 N N . CYS A 1 101 ? 10.387 0.025 -8.607 1.00 92.44 101 CYS A N 1
ATOM 785 C CA . CYS A 1 101 ? 10.154 -0.945 -7.539 1.00 92.44 101 CYS A CA 1
ATOM 786 C C . CYS A 1 101 ? 10.319 -2.390 -8.053 1.00 92.44 101 CYS A C 1
ATOM 788 O O . CYS A 1 101 ? 9.677 -2.759 -9.039 1.00 92.44 101 CYS A O 1
ATOM 790 N N . PRO A 1 102 ? 11.112 -3.245 -7.372 1.00 91.06 102 PRO A N 1
ATOM 791 C CA . PRO A 1 102 ? 11.345 -4.625 -7.802 1.00 91.06 102 PRO A CA 1
ATOM 792 C C . PRO A 1 102 ? 10.110 -5.515 -7.676 1.00 91.06 102 PRO A C 1
ATOM 794 O O . PRO A 1 102 ? 9.989 -6.472 -8.431 1.00 91.06 102 PRO A O 1
ATOM 797 N N . VAL A 1 103 ? 9.200 -5.219 -6.741 1.00 93.12 103 VAL A N 1
ATOM 798 C CA . VAL A 1 103 ? 7.951 -5.969 -6.560 1.00 93.12 103 VAL A CA 1
ATOM 799 C C . VAL A 1 103 ? 6.784 -5.008 -6.392 1.00 93.12 103 VAL A C 1
ATOM 801 O O . VAL A 1 103 ? 6.866 -4.064 -5.600 1.00 93.12 103 VAL A O 1
ATOM 804 N N . ALA A 1 104 ? 5.678 -5.293 -7.076 1.00 96.62 104 ALA A N 1
ATOM 805 C CA . ALA A 1 104 ? 4.410 -4.593 -6.913 1.00 96.62 104 ALA A CA 1
ATOM 806 C C . ALA A 1 104 ? 3.259 -5.595 -6.749 1.00 96.62 104 ALA A C 1
ATOM 808 O O . ALA A 1 104 ? 3.099 -6.520 -7.544 1.00 96.62 104 ALA A O 1
ATOM 809 N N . LEU A 1 105 ? 2.459 -5.416 -5.700 1.00 97.00 105 LEU A N 1
ATOM 810 C CA . LEU A 1 105 ? 1.281 -6.228 -5.406 1.00 97.00 105 LEU A CA 1
ATOM 811 C C . LEU A 1 105 ? 0.037 -5.405 -5.732 1.00 97.00 105 LEU A C 1
ATOM 813 O O . LEU A 1 105 ? -0.250 -4.418 -5.050 1.00 97.00 105 LEU A O 1
ATOM 817 N N . TYR A 1 106 ? -0.699 -5.804 -6.763 1.00 98.25 106 TYR A N 1
ATOM 818 C CA . TYR A 1 106 ? -1.940 -5.152 -7.171 1.00 98.25 106 TYR A CA 1
ATOM 819 C C . TYR A 1 106 ? -3.064 -5.715 -6.327 1.00 98.25 106 TYR A C 1
ATOM 821 O O . TYR A 1 106 ? -3.374 -6.907 -6.400 1.00 98.25 106 TYR A O 1
ATOM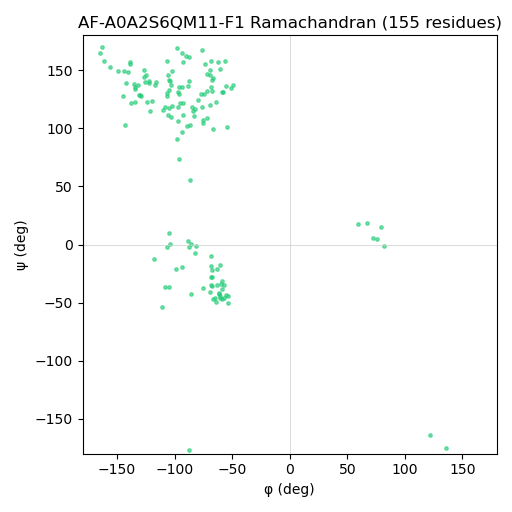 829 N N . CYS A 1 107 ? -3.659 -4.861 -5.505 1.00 98.19 107 CYS A N 1
ATOM 830 C CA . CYS A 1 107 ? -4.560 -5.301 -4.462 1.00 98.19 107 CYS A CA 1
ATOM 831 C C . CYS A 1 107 ? -5.924 -4.635 -4.545 1.00 98.19 107 CYS A C 1
ATOM 833 O O . CYS A 1 107 ? -6.042 -3.443 -4.845 1.00 98.19 107 CYS A O 1
ATOM 835 N N . THR A 1 108 ? -6.948 -5.397 -4.179 1.00 98.50 108 THR A N 1
ATOM 836 C CA . THR A 1 108 ? -8.278 -4.871 -3.885 1.00 98.50 108 THR A CA 1
ATOM 837 C C . THR A 1 108 ? -8.507 -4.801 -2.382 1.00 98.50 108 THR A C 1
ATOM 839 O O . THR A 1 108 ? -8.007 -5.629 -1.615 1.00 98.50 108 THR A O 1
ATOM 842 N N . TYR A 1 109 ? -9.307 -3.835 -1.949 1.00 98.50 109 TYR A N 1
ATOM 843 C CA . TYR A 1 109 ? -9.831 -3.796 -0.589 1.00 98.50 109 TYR A CA 1
ATOM 844 C C . TYR A 1 109 ? -10.635 -5.072 -0.305 1.00 98.50 109 TYR A C 1
ATOM 846 O O . TYR A 1 109 ? -11.474 -5.469 -1.114 1.00 98.50 109 TYR A O 1
ATOM 854 N N . TYR A 1 110 ? -10.366 -5.720 0.829 1.00 98.25 110 TYR A N 1
ATOM 855 C CA . TYR A 1 110 ? -11.041 -6.952 1.233 1.00 98.25 110 TYR A CA 1
ATOM 856 C C . TYR A 1 110 ? -11.941 -6.722 2.448 1.00 98.25 110 TYR A C 1
ATOM 858 O O . TYR A 1 110 ? -13.125 -7.041 2.397 1.00 98.25 110 TYR A O 1
ATOM 866 N N . ASP A 1 111 ? -11.394 -6.158 3.528 1.00 97.62 111 ASP A N 1
ATOM 867 C CA . ASP A 1 111 ? -12.144 -5.854 4.751 1.00 97.62 111 ASP A CA 1
ATOM 868 C C . ASP A 1 111 ? -11.383 -4.849 5.637 1.00 97.62 111 ASP A C 1
ATOM 870 O O . ASP A 1 111 ? -10.205 -4.571 5.400 1.00 97.62 111 ASP A O 1
ATOM 874 N N . THR A 1 112 ? -12.030 -4.331 6.682 1.00 97.31 112 THR A N 1
ATOM 875 C CA . THR A 1 112 ? -11.395 -3.522 7.731 1.00 97.31 112 THR A CA 1
ATOM 876 C C . THR A 1 112 ? -11.849 -3.972 9.109 1.00 97.31 112 THR A C 1
ATOM 878 O O . THR A 1 112 ? -13.037 -4.106 9.385 1.00 97.31 112 THR A O 1
ATOM 881 N N . ILE A 1 113 ? -10.882 -4.127 10.011 1.00 95.88 113 ILE A N 1
ATOM 882 C CA . ILE A 1 113 ? -11.124 -4.367 11.429 1.00 95.88 113 ILE A CA 1
ATOM 883 C C . ILE A 1 113 ? -10.722 -3.120 12.213 1.00 95.88 113 ILE A C 1
ATOM 885 O O . ILE A 1 113 ? -9.542 -2.767 12.298 1.00 95.88 113 ILE A O 1
ATOM 889 N N . ASP A 1 114 ? -11.703 -2.486 12.846 1.00 93.6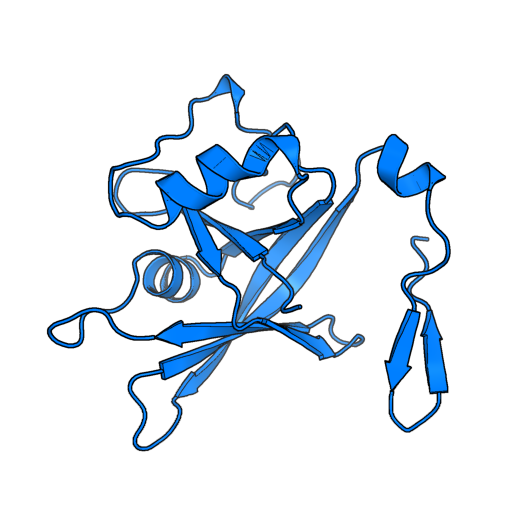2 114 ASP A N 1
ATOM 890 C CA . ASP A 1 114 ? -11.462 -1.383 13.772 1.00 93.62 114 ASP A CA 1
ATOM 891 C C . ASP A 1 114 ? -10.946 -1.921 15.106 1.00 93.62 114 ASP A C 1
ATOM 893 O O . ASP A 1 114 ? -11.627 -2.675 15.815 1.00 93.62 114 ASP A O 1
ATOM 897 N N . ILE A 1 115 ? -9.726 -1.529 15.476 1.00 91.88 115 ILE A N 1
ATOM 898 C CA . ILE A 1 115 ? -9.134 -1.966 16.737 1.00 91.88 115 ILE A CA 1
ATOM 899 C C . ILE A 1 115 ? -9.790 -1.183 17.877 1.00 91.88 115 ILE A C 1
ATOM 901 O O . ILE A 1 115 ? -9.538 0.003 18.079 1.00 91.88 115 ILE A O 1
ATOM 905 N N . LYS A 1 116 ? -10.644 -1.863 18.646 1.00 87.81 116 LYS A N 1
ATOM 906 C CA . LYS A 1 116 ? -11.369 -1.263 19.775 1.00 87.81 116 LYS A CA 1
ATOM 907 C C . LYS A 1 116 ? -10.410 -0.614 20.769 1.00 87.81 116 LYS A C 1
ATOM 909 O O . LYS A 1 116 ? -9.409 -1.212 21.157 1.00 87.81 116 LYS A O 1
ATOM 914 N N . ASN A 1 117 ? -10.773 0.582 21.233 1.00 86.56 117 ASN A N 1
ATOM 915 C CA . ASN A 1 117 ? -9.971 1.403 22.148 1.00 86.56 117 ASN A CA 1
ATOM 916 C C . ASN A 1 117 ? -8.584 1.783 21.599 1.00 86.56 117 ASN A C 1
ATOM 918 O O . ASN A 1 117 ? -7.713 2.191 22.366 1.00 86.56 117 ASN A O 1
ATOM 922 N N . ALA A 1 118 ? -8.378 1.670 20.286 1.00 83.38 118 ALA A N 1
ATOM 923 C CA . ALA A 1 118 ? -7.203 2.168 19.599 1.00 83.38 118 ALA A CA 1
ATOM 924 C C . ALA A 1 118 ? -7.622 3.067 18.433 1.00 83.38 118 ALA A C 1
ATOM 926 O O . ALA A 1 118 ? -8.652 2.874 17.796 1.00 83.38 118 ALA A O 1
ATOM 927 N N . ASN A 1 119 ? -6.774 4.040 18.117 1.00 87.81 119 ASN A N 1
ATOM 928 C CA . ASN A 1 119 ? -6.959 4.925 16.970 1.00 87.81 119 ASN A CA 1
ATOM 929 C C . ASN A 1 119 ? -6.350 4.275 15.722 1.00 87.81 119 ASN A C 1
ATOM 931 O O . ASN A 1 119 ? -5.406 4.810 15.134 1.00 87.81 119 ASN A O 1
ATOM 935 N N . THR A 1 120 ? -6.774 3.051 15.403 1.00 93.06 120 THR A N 1
ATOM 936 C CA . THR A 1 120 ? -6.152 2.232 14.358 1.00 93.06 120 THR A CA 1
ATOM 937 C C . THR A 1 120 ? -7.174 1.390 13.608 1.00 93.06 120 THR A C 1
ATOM 939 O O . THR A 1 120 ? -7.915 0.618 14.214 1.00 93.06 120 THR A O 1
ATOM 942 N N . HIS A 1 121 ? -7.137 1.499 12.283 1.00 94.94 121 HIS A N 1
ATOM 943 C CA . HIS A 1 121 ? -7.889 0.658 11.358 1.00 94.94 121 HIS A CA 1
ATOM 944 C C . HIS A 1 121 ? -6.951 -0.395 10.768 1.00 94.94 121 HIS A C 1
ATOM 946 O O . HIS A 1 121 ? -5.953 -0.042 10.135 1.00 94.94 121 HIS A O 1
ATOM 952 N N . LEU A 1 122 ? -7.234 -1.680 10.983 1.00 96.69 122 LEU A N 1
ATOM 953 C CA . LEU A 1 122 ? -6.521 -2.773 10.329 1.00 96.69 122 LEU A CA 1
ATOM 954 C C . LEU A 1 122 ? -7.224 -3.089 9.012 1.00 96.69 122 LEU A C 1
ATOM 956 O O . LEU A 1 122 ? -8.257 -3.750 9.004 1.00 96.69 122 LEU A O 1
ATOM 960 N N . VAL A 1 123 ? -6.661 -2.623 7.906 1.00 98.06 123 VAL A N 1
ATOM 961 C CA . VAL A 1 123 ? -7.196 -2.900 6.572 1.00 98.06 123 VAL A CA 1
ATOM 962 C C . VAL A 1 123 ? -6.595 -4.191 6.049 1.00 98.06 123 VAL A C 1
ATOM 964 O O . VAL A 1 123 ? -5.387 -4.418 6.154 1.00 98.06 123 VAL A O 1
ATOM 967 N N . ILE A 1 124 ? -7.444 -5.015 5.454 1.00 98.56 124 ILE A N 1
ATOM 968 C CA . ILE A 1 124 ? -7.086 -6.241 4.760 1.00 98.56 124 ILE A CA 1
ATOM 969 C C . ILE A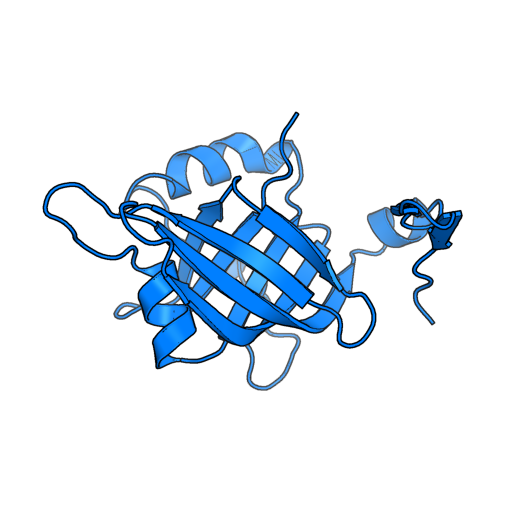 1 124 ? -7.242 -5.980 3.268 1.00 98.56 124 ILE A C 1
ATOM 971 O O . ILE A 1 124 ? -8.286 -5.519 2.807 1.00 98.56 124 ILE A O 1
ATOM 975 N N . CYS A 1 125 ? -6.195 -6.281 2.515 1.00 98.56 125 CYS A N 1
ATOM 976 C CA . CYS A 1 125 ? -6.180 -6.204 1.065 1.00 98.56 125 CYS A CA 1
ATOM 977 C C . CYS A 1 125 ? -5.974 -7.606 0.489 1.00 98.56 125 CYS A C 1
ATOM 979 O O . CYS A 1 125 ? -5.173 -8.384 1.014 1.00 98.56 125 CYS A O 1
ATOM 981 N N . LYS A 1 126 ? -6.687 -7.923 -0.589 1.00 98.25 126 LYS A N 1
ATOM 982 C CA . LYS A 1 126 ? -6.506 -9.151 -1.361 1.00 98.25 126 LYS A CA 1
ATOM 983 C C . LYS A 1 126 ? -5.593 -8.866 -2.543 1.00 98.25 126 LYS A C 1
ATOM 985 O O . LYS A 1 126 ? -5.831 -7.906 -3.266 1.00 98.25 126 LYS A O 1
ATOM 990 N N . ILE A 1 127 ? -4.566 -9.688 -2.717 1.00 97.69 127 ILE A N 1
ATOM 991 C CA . ILE A 1 127 ? -3.646 -9.596 -3.852 1.00 97.69 127 ILE A CA 1
ATOM 992 C C . ILE A 1 127 ? -4.325 -10.249 -5.060 1.00 97.69 127 ILE A C 1
ATOM 994 O O . ILE A 1 127 ? -4.731 -11.406 -4.985 1.00 97.69 127 ILE A O 1
ATOM 998 N N . GLU A 1 128 ? -4.456 -9.511 -6.158 1.00 96.56 128 GLU A N 1
ATOM 999 C CA . GLU A 1 128 ? -5.029 -10.011 -7.415 1.00 96.56 128 GLU A CA 1
ATOM 1000 C C . GLU A 1 128 ? -3.942 -10.262 -8.466 1.00 96.56 128 GLU A C 1
ATOM 1002 O O . GLU A 1 128 ? -4.013 -11.245 -9.199 1.00 96.56 128 GLU A O 1
ATOM 1007 N N . HIS A 1 129 ? -2.906 -9.415 -8.506 1.00 94.31 129 HIS A N 1
ATOM 1008 C CA . HIS A 1 129 ? -1.760 -9.573 -9.407 1.00 94.31 129 HIS A CA 1
ATOM 1009 C C . HIS A 1 129 ? -0.446 -9.259 -8.690 1.00 94.31 129 HIS A C 1
ATOM 1011 O O . HIS A 1 129 ? -0.417 -8.505 -7.713 1.00 94.31 129 HIS A O 1
ATOM 1017 N N . ILE A 1 130 ? 0.648 -9.825 -9.196 1.00 93.31 130 ILE A N 1
ATOM 1018 C CA . ILE A 1 130 ? 2.007 -9.585 -8.710 1.00 93.31 130 ILE A CA 1
ATOM 1019 C C . ILE A 1 130 ? 2.880 -9.256 -9.917 1.00 93.31 130 ILE A C 1
ATOM 1021 O O . ILE A 1 130 ? 2.899 -10.010 -10.885 1.00 93.31 130 ILE A O 1
ATOM 1025 N N . TYR A 1 131 ? 3.608 -8.149 -9.833 1.00 93.75 131 TYR A N 1
ATOM 1026 C CA . TYR A 1 131 ? 4.748 -7.856 -10.692 1.00 93.75 131 TYR A CA 1
ATOM 1027 C C . TYR A 1 131 ? 6.032 -8.097 -9.901 1.00 93.75 131 TYR A C 1
ATOM 1029 O O . TYR A 1 131 ? 6.132 -7.683 -8.741 1.00 93.75 131 TYR A O 1
ATOM 1037 N N . MET A 1 132 ? 7.009 -8.729 -10.542 1.00 90.94 132 MET A N 1
ATOM 1038 C CA . MET A 1 132 ? 8.386 -8.841 -10.075 1.00 90.94 132 MET A CA 1
ATOM 1039 C C . MET A 1 132 ? 9.303 -8.476 -11.244 1.00 90.94 132 MET A C 1
ATOM 1041 O O . MET A 1 132 ? 9.033 -8.855 -12.380 1.00 90.94 132 MET A O 1
ATOM 1045 N N . ASN A 1 133 ? 10.356 -7.696 -11.001 1.00 87.94 133 ASN A N 1
ATOM 1046 C CA . ASN A 1 133 ? 11.330 -7.419 -12.054 1.00 87.94 133 ASN A CA 1
ATOM 1047 C C . ASN A 1 133 ? 12.204 -8.662 -12.314 1.00 87.94 133 ASN A C 1
ATOM 1049 O O . ASN A 1 133 ? 12.398 -9.500 -11.432 1.00 87.94 133 ASN A O 1
ATOM 1053 N N . GLU A 1 134 ? 12.771 -8.774 -13.518 1.00 84.06 134 GLU A N 1
ATOM 1054 C CA . GLU A 1 134 ? 13.527 -9.975 -13.905 1.00 84.06 134 GLU A CA 1
ATOM 1055 C C . GLU A 1 134 ? 14.721 -10.282 -12.985 1.00 84.06 134 GLU A C 1
ATOM 1057 O O . GLU A 1 134 ? 15.129 -11.435 -12.853 1.00 84.06 134 GLU A O 1
ATOM 1062 N N . GLU A 1 135 ? 15.347 -9.252 -12.411 1.00 79.94 135 GLU A N 1
ATOM 1063 C CA . GLU A 1 135 ? 16.484 -9.413 -11.501 1.00 79.94 135 GLU A CA 1
ATOM 1064 C C . GLU A 1 135 ? 16.040 -10.095 -10.203 1.00 79.94 135 GLU A C 1
ATOM 1066 O O . GLU A 1 135 ? 16.633 -11.093 -9.798 1.00 79.94 135 GLU A O 1
ATOM 1071 N N . PHE A 1 136 ? 14.935 -9.632 -9.618 1.00 73.06 136 PHE A N 1
ATOM 1072 C CA . PHE A 1 136 ? 14.358 -10.206 -8.410 1.00 73.06 136 PHE A CA 1
ATOM 1073 C C . PHE A 1 136 ? 13.791 -11.610 -8.658 1.00 73.06 136 PHE A C 1
ATOM 1075 O O . PHE A 1 136 ? 13.935 -12.483 -7.806 1.00 73.06 136 PHE A O 1
ATOM 1082 N N . GLU A 1 137 ? 13.213 -11.867 -9.836 1.00 70.81 137 GLU A N 1
ATOM 1083 C CA . GLU A 1 137 ? 12.770 -13.210 -10.236 1.00 70.81 137 GLU A CA 1
ATOM 1084 C C . GLU A 1 137 ? 13.937 -14.208 -10.282 1.00 70.81 137 GLU A C 1
ATOM 1086 O O . GLU A 1 137 ? 13.824 -15.319 -9.756 1.00 70.81 137 GLU A O 1
ATOM 1091 N N . LYS A 1 138 ? 15.084 -13.807 -10.851 1.00 66.31 138 LYS A N 1
ATOM 1092 C CA . LYS A 1 138 ? 16.297 -14.642 -10.955 1.00 66.31 138 LYS A CA 1
ATOM 1093 C C . LYS A 1 138 ? 16.939 -14.930 -9.594 1.00 66.31 138 LYS A C 1
ATOM 1095 O O . LYS A 1 138 ? 17.572 -15.973 -9.437 1.00 66.31 138 LYS A O 1
ATOM 1100 N N . GLU A 1 139 ? 16.769 -14.040 -8.618 1.00 60.72 139 GLU A N 1
ATOM 1101 C CA . GLU A 1 139 ? 17.280 -14.206 -7.252 1.00 60.72 139 GLU A CA 1
ATOM 1102 C C . GLU A 1 139 ? 16.394 -15.082 -6.349 1.00 60.72 139 GLU A C 1
ATOM 1104 O O . GLU A 1 139 ? 16.763 -15.345 -5.200 1.00 60.72 139 GLU A O 1
ATOM 1109 N N . THR A 1 140 ? 15.250 -15.587 -6.830 1.00 53.00 140 THR A N 1
ATOM 1110 C CA . THR A 1 140 ? 14.341 -16.354 -5.969 1.00 53.00 140 THR A CA 1
ATOM 1111 C C . THR A 1 140 ? 14.927 -17.697 -5.511 1.00 53.00 140 THR A C 1
ATOM 1113 O O . THR A 1 140 ? 14.830 -18.748 -6.143 1.00 53.00 140 THR A O 1
ATOM 1116 N N . HIS A 1 141 ? 15.432 -17.695 -4.279 1.00 47.47 141 HIS A N 1
ATOM 1117 C CA . HIS A 1 141 ? 15.050 -18.736 -3.337 1.00 47.47 141 HIS A CA 1
ATOM 1118 C C . HIS A 1 141 ? 13.563 -18.556 -2.997 1.00 47.47 141 HIS A C 1
ATOM 1120 O O . HIS A 1 141 ? 13.097 -17.423 -2.874 1.00 47.47 141 HIS A O 1
ATOM 1126 N N . PRO A 1 142 ? 12.800 -19.646 -2.855 1.00 45.03 142 PRO A N 1
ATOM 1127 C CA . PRO A 1 142 ? 11.364 -19.576 -2.627 1.00 45.03 142 PRO A CA 1
ATOM 1128 C C . PRO A 1 142 ? 10.981 -18.637 -1.475 1.00 45.03 142 PRO A C 1
ATOM 1130 O O . PRO A 1 142 ? 11.567 -18.733 -0.391 1.00 45.03 142 PRO A O 1
ATOM 1133 N N . LEU A 1 143 ? 9.960 -17.788 -1.678 1.00 43.72 143 LEU A N 1
ATOM 1134 C CA . LEU A 1 143 ? 9.335 -17.001 -0.607 1.00 43.72 143 LEU A CA 1
ATOM 1135 C C . LEU A 1 143 ? 8.893 -17.963 0.500 1.00 43.72 143 LEU A C 1
ATOM 1137 O O . LEU A 1 143 ? 7.892 -18.666 0.375 1.00 43.72 143 LEU A O 1
ATOM 1141 N N . THR A 1 144 ? 9.691 -18.029 1.561 1.00 38.00 144 THR A N 1
ATOM 1142 C CA . THR A 1 144 ? 9.550 -18.991 2.653 1.00 38.00 144 THR A CA 1
ATOM 1143 C C . THR A 1 144 ? 8.727 -18.339 3.755 1.00 38.00 144 THR A C 1
ATOM 1145 O O . THR A 1 144 ? 9.248 -17.596 4.586 1.00 38.00 144 THR A O 1
ATOM 1148 N N . CYS A 1 145 ? 7.426 -18.617 3.779 1.00 40.09 145 CYS A N 1
ATOM 1149 C CA . CYS A 1 145 ? 6.572 -18.280 4.911 1.00 40.09 145 CYS A CA 1
ATOM 1150 C C . CYS A 1 145 ? 6.711 -19.375 5.976 1.00 40.09 145 CYS A C 1
ATOM 1152 O O . CYS A 1 145 ? 6.268 -20.503 5.773 1.00 40.09 145 CYS A O 1
ATOM 1154 N N . VAL A 1 146 ? 7.329 -19.066 7.118 1.00 37.47 146 VAL A N 1
ATOM 1155 C CA . VAL A 1 146 ? 7.431 -20.010 8.244 1.00 37.47 146 VAL A CA 1
ATOM 1156 C C . VAL A 1 146 ? 6.183 -19.877 9.118 1.00 37.47 146 VAL A C 1
ATOM 1158 O O . VAL A 1 146 ? 6.052 -18.924 9.885 1.00 37.47 146 VAL A O 1
ATOM 1161 N N . GLY A 1 147 ? 5.255 -20.823 8.987 1.00 40.53 147 GLY A N 1
ATOM 1162 C CA . GLY A 1 147 ? 4.086 -20.959 9.855 1.00 40.53 147 GLY A CA 1
ATOM 1163 C C . GLY A 1 147 ? 4.304 -22.002 10.954 1.00 40.53 147 GLY A C 1
ATOM 1164 O O . GLY A 1 147 ? 5.236 -22.803 10.902 1.00 40.53 147 GLY A O 1
ATOM 1165 N N . ALA A 1 148 ? 3.403 -22.049 11.940 1.00 32.97 148 ALA A N 1
ATOM 1166 C CA . ALA A 1 148 ? 3.448 -23.047 13.019 1.00 32.97 148 ALA A CA 1
ATOM 1167 C C . ALA A 1 148 ? 3.347 -24.507 12.520 1.00 32.97 148 ALA A C 1
ATOM 1169 O O . ALA A 1 148 ? 3.692 -25.433 13.249 1.00 32.97 148 ALA A O 1
ATOM 1170 N N . THR A 1 149 ? 2.883 -24.714 11.285 1.00 36.50 149 THR A N 1
ATOM 1171 C CA . THR A 1 149 ? 2.714 -26.020 10.631 1.00 36.50 149 THR A CA 1
ATOM 1172 C C . THR A 1 149 ? 3.792 -26.341 9.589 1.00 36.50 149 THR A C 1
ATOM 1174 O O . THR A 1 149 ? 3.744 -27.417 8.999 1.00 36.50 149 THR A O 1
ATOM 1177 N N . GLY A 1 150 ? 4.773 -25.456 9.369 1.00 35.88 150 GLY A N 1
ATOM 1178 C CA . GLY A 1 150 ? 5.880 -25.683 8.436 1.00 35.88 150 GLY A CA 1
ATOM 1179 C C . GLY A 1 150 ? 6.208 -24.485 7.544 1.00 35.88 150 GLY A C 1
ATOM 1180 O O . GLY A 1 150 ? 5.661 -23.392 7.693 1.00 35.88 150 GLY A O 1
ATOM 1181 N N . VAL A 1 151 ? 7.140 -24.711 6.617 1.00 37.75 151 VAL A N 1
ATOM 1182 C CA . VAL A 1 151 ? 7.537 -23.756 5.576 1.00 37.75 151 VAL A CA 1
ATOM 1183 C C . VAL A 1 151 ? 6.549 -23.852 4.417 1.00 37.75 151 VAL A C 1
ATOM 1185 O O . VAL A 1 151 ? 6.453 -24.897 3.779 1.00 37.75 151 VAL A O 1
ATOM 1188 N N . VAL A 1 152 ? 5.825 -22.768 4.141 1.00 40.75 152 VAL A N 1
ATOM 1189 C CA . VAL A 1 152 ? 5.036 -22.613 2.916 1.00 40.75 152 VAL A CA 1
ATOM 1190 C C . VAL A 1 152 ? 5.861 -21.806 1.932 1.00 40.75 152 VAL A C 1
ATOM 1192 O O . VAL A 1 152 ? 6.211 -20.655 2.190 1.00 40.75 152 VAL A O 1
ATOM 1195 N N . THR A 1 153 ? 6.166 -22.434 0.808 1.00 38.62 153 THR A N 1
ATOM 1196 C CA . THR A 1 153 ? 6.844 -21.814 -0.317 1.00 38.62 153 THR A CA 1
ATOM 1197 C C . THR A 1 153 ? 5.806 -21.329 -1.321 1.00 38.62 153 THR A C 1
ATOM 1199 O O . THR A 1 153 ? 5.023 -22.131 -1.827 1.00 38.62 153 THR A O 1
ATOM 1202 N N . LEU A 1 154 ? 5.807 -20.031 -1.624 1.00 40.28 154 LEU A N 1
ATOM 1203 C CA . LEU A 1 154 ? 5.081 -19.506 -2.779 1.00 40.28 154 LEU A CA 1
ATOM 1204 C C . LEU A 1 154 ? 5.980 -19.646 -4.010 1.00 40.28 154 LEU A C 1
ATOM 1206 O O . LEU A 1 154 ? 7.075 -19.082 -4.042 1.00 40.28 154 LEU A O 1
ATOM 1210 N N . HIS A 1 155 ? 5.528 -20.422 -4.990 1.00 36.78 155 HIS A N 1
ATOM 1211 C CA . HIS A 1 155 ? 6.131 -20.473 -6.316 1.00 36.78 155 HIS A CA 1
ATOM 1212 C C . HIS A 1 155 ? 5.345 -19.539 -7.238 1.00 36.78 155 HIS A C 1
ATOM 1214 O O . HIS A 1 155 ? 4.115 -19.547 -7.205 1.00 36.78 155 HIS A O 1
ATOM 1220 N N . SER A 1 156 ? 6.045 -18.736 -8.037 1.00 37.81 156 SER A N 1
ATOM 1221 C CA . SER A 1 156 ? 5.468 -18.191 -9.264 1.00 37.81 156 SER A CA 1
ATOM 1222 C C . SER A 1 156 ? 5.303 -19.361 -10.236 1.00 37.81 156 SER A C 1
ATOM 1224 O O . SER A 1 156 ? 6.289 -20.050 -10.512 1.00 37.81 156 SER A O 1
ATOM 1226 N N . GLU A 1 157 ? 4.076 -19.639 -10.673 1.00 38.56 157 GLU A N 1
ATOM 1227 C CA . GLU A 1 157 ? 3.850 -20.522 -11.829 1.00 38.56 157 GLU A CA 1
ATOM 1228 C C . GLU A 1 157 ? 4.330 -19.854 -13.120 1.00 38.56 157 GLU A C 1
ATOM 1230 O O . GLU A 1 157 ? 4.124 -18.625 -13.253 1.00 38.56 157 GLU A O 1
#

Secondary structure (DSSP, 8-state):
----EEEEEEETTEEEEEEE-SEEEEEETTEEEEEEEEPPGGGPPPHHHHHHHHH-EEEEEE--GGGHHHHHHHTSTTS----GGGEE--STTSPPEETT-SEEEEEEEEEEEE-TTSSEEEEEEEEEEEEE-HHHHHT---EEEEETTEEEEEPP-